Protein AF-A0AAV1YM32-F1 (afdb_monomer)

Nearest PDB structures (foldseek):
  8v9l-assembly1_g  TM=4.410E-01  e=3.990E+00  Mycolicibacterium smegmatis MC2 155
  6v3a-assembly1_g  TM=3.924E-01  e=6.743E+00  Acinetobacter baumannii AB0057
  8hme-assembly1_A  TM=3.604E-01  e=9.360E+00  Tetrahymena thermophila

Radius of gyration: 28.16 Å; Cα contacts (8 Å, |Δi|>4): 35; chains: 1; bounding box: 66×69×56 Å

Foldseek 3Di:
DDPDPPPPVVVVVVLQPDWDWDWDDDPNDIDIDTDGPVVVVVVVVVVVVVVVVVVPDPDDDDPDDPPPVPPDDPDDDPDDPVVVVVVVVVVVVVVVVCVVVVPPDDD

Solvent-accessible surface area (backbone atoms only — not comparable to full-atom values): 7050 Å² total; per-residue (Å²): 143,88,85,81,82,77,60,67,66,57,56,58,54,63,62,61,69,50,65,44,79,46,76,48,80,55,96,95,40,78,47,77,48,73,36,32,64,67,54,52,52,50,53,52,52,53,53,50,50,60,50,52,57,61,72,73,49,91,71,89,72,72,82,79,66,86,74,75,78,78,72,90,66,94,75,81,85,78,87,66,75,67,69,58,60,54,53,50,52,51,50,54,51,54,52,52,48,52,62,51,71,70,39,98,79,76,131

Secondary structure (DSSP, 8-state):
----SSHHHHHHHHHHT-EEEEEEEETTEEEEEEEEHHHHHHHHHHHHHHHHHHHH------------------S------HHHHHHHHHHHHHHHHHHHHTSS---

Structure (mmCIF, N/CA/C/O backbone):
data_AF-A0AAV1YM32-F1
#
_entry.id   AF-A0AAV1YM32-F1
#
loop_
_atom_site.group_PDB
_atom_site.id
_atom_site.type_symbol
_atom_site.label_atom_id
_atom_site.label_alt_id
_atom_site.label_comp_id
_atom_site.label_asym_id
_atom_site.label_entity_id
_atom_site.label_seq_id
_atom_site.pdbx_PDB_ins_code
_atom_site.Cartn_x
_atom_site.Cartn_y
_atom_site.Cartn_z
_atom_site.occupancy
_atom_site.B_iso_or_equiv
_atom_site.auth_seq_id
_atom_site.auth_comp_id
_atom_site.auth_asym_id
_atom_site.auth_atom_id
_atom_site.pdbx_PDB_model_num
ATOM 1 N N . MET A 1 1 ? -24.722 41.883 27.004 1.00 40.84 1 MET A N 1
ATOM 2 C CA . MET A 1 1 ? -23.483 41.843 26.199 1.00 40.84 1 MET A CA 1
ATOM 3 C C . MET A 1 1 ? -22.886 40.460 26.415 1.00 40.84 1 MET A C 1
ATOM 5 O O . MET A 1 1 ? -21.984 40.309 27.221 1.00 40.84 1 MET A O 1
ATOM 9 N N . GLU A 1 2 ? -23.495 39.438 25.812 1.00 47.75 2 GLU A N 1
ATOM 10 C CA . GLU A 1 2 ? -23.217 38.036 26.144 1.00 47.75 2 GLU A CA 1
ATOM 11 C C . GLU A 1 2 ? -23.217 37.208 24.854 1.00 47.75 2 GLU A C 1
ATOM 13 O O . GLU A 1 2 ? -24.183 36.549 24.511 1.00 47.75 2 GLU A O 1
ATOM 18 N N . GLU A 1 3 ? -22.137 37.330 24.086 1.00 50.03 3 GLU A N 1
ATOM 19 C CA . GLU A 1 3 ? -21.897 36.558 22.863 1.00 50.03 3 GLU A CA 1
ATOM 20 C C . GLU A 1 3 ? -20.408 36.194 22.837 1.00 50.03 3 GLU A C 1
ATOM 22 O O . GLU A 1 3 ? -19.574 36.949 22.342 1.00 50.03 3 GLU A O 1
ATOM 27 N N . ALA A 1 4 ? -20.044 35.067 23.457 1.00 53.50 4 ALA A N 1
ATOM 28 C CA . ALA A 1 4 ? -18.680 34.526 23.370 1.00 53.50 4 ALA A CA 1
ATOM 29 C C . ALA A 1 4 ? -18.591 32.986 23.440 1.00 53.50 4 ALA A C 1
ATOM 31 O O . ALA A 1 4 ? -17.500 32.435 23.303 1.00 53.50 4 ALA A O 1
ATOM 32 N N . CYS A 1 5 ? -19.703 32.259 23.625 1.00 50.31 5 CYS A N 1
ATOM 33 C CA . CYS A 1 5 ? -19.663 30.816 23.916 1.00 50.31 5 CYS A CA 1
ATOM 34 C C . CYS A 1 5 ? -19.842 29.889 22.686 1.00 50.31 5 CYS A C 1
ATOM 36 O O . CYS A 1 5 ? -19.652 28.683 22.797 1.00 50.31 5 CYS A O 1
ATOM 38 N N . GLY A 1 6 ? -20.147 30.413 21.490 1.00 51.69 6 GLY A N 1
ATOM 39 C CA . GLY A 1 6 ? -20.430 29.586 20.296 1.00 51.69 6 GLY A CA 1
ATOM 40 C C . GLY A 1 6 ? -19.224 29.181 19.424 1.00 51.69 6 GLY A C 1
ATOM 41 O O . GLY A 1 6 ? -19.367 28.368 18.511 1.00 51.69 6 GLY A O 1
ATOM 42 N N . SER A 1 7 ? -18.033 29.742 19.661 1.00 53.59 7 SER A N 1
ATOM 43 C CA . SER A 1 7 ? -16.891 29.612 18.730 1.00 53.59 7 SER A CA 1
ATOM 44 C C . SER A 1 7 ? -16.053 28.335 18.928 1.00 53.59 7 SER A C 1
ATOM 46 O O . SER A 1 7 ? -15.591 27.732 17.958 1.00 53.59 7 SER A O 1
ATOM 48 N N . LEU A 1 8 ? -15.891 27.864 20.170 1.00 55.50 8 LEU A N 1
ATOM 49 C CA . LEU A 1 8 ? -14.975 26.755 20.487 1.00 55.50 8 LEU A CA 1
ATOM 50 C C . LEU A 1 8 ? -15.474 25.384 19.994 1.00 55.50 8 LEU A C 1
ATOM 52 O O . LEU A 1 8 ? -14.673 24.571 19.537 1.00 55.50 8 LEU A O 1
ATOM 56 N N . GLN A 1 9 ? -16.787 25.136 20.022 1.00 56.25 9 GLN A N 1
ATOM 57 C CA . GLN A 1 9 ? -17.360 23.843 19.617 1.00 56.25 9 GLN A CA 1
ATOM 58 C C . GLN A 1 9 ? -17.231 23.591 18.105 1.00 56.25 9 GLN A C 1
ATOM 60 O O . GLN A 1 9 ? -16.865 22.494 17.686 1.00 56.25 9 GLN A O 1
ATOM 65 N N . ASN A 1 10 ? -17.422 24.625 17.280 1.00 54.44 10 ASN A N 1
ATOM 66 C CA . ASN A 1 10 ? -17.271 24.515 15.826 1.00 54.44 10 ASN A CA 1
ATOM 67 C C . ASN A 1 10 ? -15.812 24.298 15.390 1.00 54.44 10 ASN A C 1
ATOM 69 O O . ASN A 1 10 ? -15.549 23.651 14.375 1.00 54.44 10 ASN A O 1
ATOM 73 N N . GLN A 1 11 ? -14.840 24.821 16.144 1.00 55.22 11 GLN A N 1
ATOM 74 C CA . GLN A 1 11 ? -13.426 24.686 15.794 1.00 55.22 11 GLN A CA 1
ATOM 75 C C . GLN A 1 11 ? -12.903 23.256 16.013 1.00 55.22 11 GLN A C 1
ATOM 77 O O . GLN A 1 11 ? -12.065 22.795 15.239 1.00 55.22 11 GLN A O 1
ATOM 82 N N . GLN A 1 12 ? -13.429 22.537 17.011 1.00 55.81 12 GLN A N 1
ATOM 83 C CA . GLN A 1 12 ? -13.105 21.127 17.259 1.00 55.81 12 GLN A CA 1
ATOM 84 C C . GLN A 1 12 ? -13.710 20.183 16.210 1.00 55.81 12 GLN A C 1
ATOM 86 O O . GLN A 1 12 ? -13.032 19.255 15.773 1.00 55.81 12 GLN A O 1
ATOM 91 N N . GLN A 1 13 ? -14.936 20.446 15.745 1.00 55.09 13 GLN A N 1
ATOM 92 C CA . GLN A 1 13 ? -15.565 19.662 14.672 1.00 55.09 13 GLN A CA 1
ATOM 93 C C . GLN A 1 13 ? -14.829 19.809 13.334 1.00 55.09 13 GLN A C 1
ATOM 95 O O . GLN A 1 13 ? -14.524 18.808 12.687 1.00 55.09 13 GLN A O 1
ATOM 100 N N . ARG A 1 14 ? -14.416 21.029 12.958 1.00 57.44 14 ARG A N 1
ATOM 101 C CA . ARG A 1 14 ? -13.675 21.249 11.700 1.00 57.44 14 ARG A CA 1
ATOM 102 C C . ARG A 1 14 ? -12.295 20.586 11.647 1.00 57.44 14 ARG A C 1
ATOM 104 O O . ARG A 1 14 ? -11.773 20.388 10.550 1.00 57.44 14 ARG A O 1
ATOM 111 N N . GLN A 1 15 ? -11.687 20.283 12.796 1.00 57.22 15 GLN A N 1
ATOM 112 C CA . GLN A 1 15 ? -10.428 19.529 12.856 1.00 57.22 15 GLN A CA 1
ATOM 113 C C . GLN A 1 15 ? -10.647 18.025 12.631 1.00 57.22 15 GLN A C 1
ATOM 115 O O . GLN A 1 15 ? -9.766 17.362 12.094 1.00 57.22 15 GLN A O 1
ATOM 120 N N . GLN A 1 16 ? -11.817 17.485 12.991 1.00 57.22 16 GLN A N 1
ATOM 121 C CA . GLN A 1 16 ? -12.123 16.055 12.850 1.00 57.22 16 GLN A CA 1
ATOM 122 C C . GLN A 1 16 ? -12.462 15.639 11.410 1.00 57.22 16 GLN A C 1
ATOM 124 O O . GLN A 1 16 ? -12.225 14.490 11.042 1.00 57.22 16 GLN A O 1
ATOM 129 N N . GLU A 1 17 ? -12.963 16.564 10.592 1.00 62.66 17 GLU A N 1
ATOM 130 C CA . GLU A 1 17 ? -13.372 16.319 9.197 1.00 62.66 17 GLU A CA 1
ATOM 131 C C . GLU A 1 17 ? -12.242 16.526 8.173 1.00 62.66 17 GLU A C 1
ATOM 133 O O . GLU A 1 17 ? -12.463 16.425 6.968 1.00 62.66 17 GLU A O 1
ATOM 138 N N . GLN A 1 18 ? -11.013 16.816 8.616 1.00 73.06 18 GLN A N 1
ATOM 139 C CA . GLN A 1 18 ? -9.871 16.893 7.703 1.00 73.06 18 GLN A CA 1
ATOM 140 C C . GLN A 1 18 ? -9.461 15.475 7.288 1.00 73.06 18 GLN A C 1
ATOM 142 O O . GLN A 1 18 ? -8.770 14.756 8.017 1.00 73.06 18 GLN A O 1
ATOM 147 N N . HIS A 1 19 ? -9.919 15.068 6.108 1.00 81.69 19 HIS A N 1
ATOM 148 C CA . HIS A 1 19 ? -9.477 13.843 5.460 1.00 81.69 19 HIS A CA 1
ATOM 149 C C . HIS A 1 19 ? -8.119 14.090 4.795 1.00 81.69 19 HIS A C 1
ATOM 151 O O . HIS A 1 19 ? -7.977 14.994 3.975 1.00 81.69 19 HIS A O 1
ATOM 157 N N . ASN A 1 20 ? -7.122 13.285 5.157 1.00 85.56 20 ASN A N 1
ATOM 158 C CA . ASN A 1 20 ? -5.795 13.303 4.553 1.00 85.56 20 ASN A CA 1
ATOM 159 C C . ASN A 1 20 ? -5.576 12.011 3.766 1.00 85.56 20 ASN A C 1
ATOM 161 O O . ASN A 1 20 ? -5.972 10.929 4.205 1.00 85.56 20 ASN A O 1
ATOM 165 N N . THR A 1 21 ? -4.893 12.109 2.631 1.00 94.50 21 THR A N 1
ATOM 166 C CA . THR A 1 21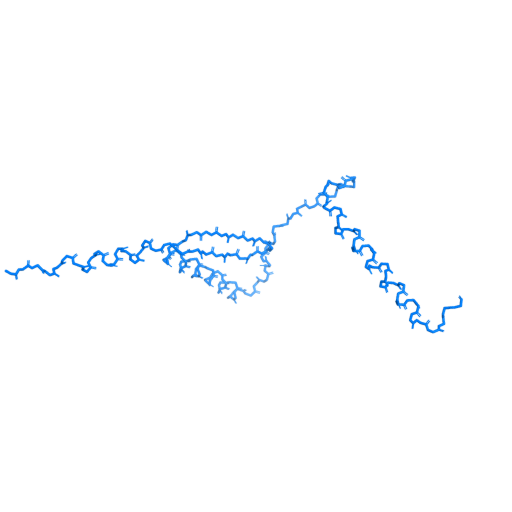 ? -4.566 10.942 1.815 1.00 94.50 21 THR A CA 1
ATOM 167 C C . THR A 1 21 ? -3.476 10.104 2.486 1.00 94.50 21 THR A C 1
ATOM 169 O O . THR A 1 21 ? -2.356 10.564 2.708 1.00 94.50 21 THR A O 1
ATOM 172 N N . LEU A 1 22 ? -3.786 8.843 2.774 1.00 94.94 22 LEU A N 1
ATOM 173 C CA . LEU A 1 22 ? -2.850 7.833 3.254 1.00 94.94 22 LEU A CA 1
ATOM 174 C C . LEU A 1 22 ? -2.481 6.892 2.104 1.00 94.94 22 LEU A C 1
ATOM 176 O O . LEU A 1 22 ? -3.352 6.329 1.444 1.00 94.94 22 LEU A O 1
ATOM 180 N N . THR A 1 23 ? -1.179 6.691 1.888 1.00 97.25 23 THR A N 1
ATOM 181 C CA . THR A 1 23 ? -0.658 5.723 0.912 1.00 97.25 23 THR A CA 1
ATOM 182 C C . THR A 1 23 ? 0.062 4.587 1.630 1.00 97.25 23 THR A C 1
ATOM 184 O O . THR A 1 23 ? 0.984 4.825 2.408 1.00 97.25 23 THR A O 1
ATOM 187 N N . ILE A 1 24 ? -0.338 3.349 1.351 1.00 95.31 24 ILE A N 1
ATOM 188 C CA . ILE A 1 24 ? 0.225 2.129 1.932 1.00 95.31 24 ILE A CA 1
ATOM 189 C C . ILE A 1 24 ? 0.889 1.319 0.820 1.00 95.31 24 ILE A C 1
ATOM 191 O O . ILE A 1 24 ? 0.236 0.925 -0.146 1.00 95.31 24 ILE A O 1
ATOM 195 N N . PHE A 1 25 ? 2.179 1.034 0.993 1.00 96.00 25 PHE A N 1
ATOM 196 C CA . PHE A 1 25 ? 2.949 0.139 0.134 1.00 96.00 25 PHE A CA 1
ATOM 197 C C . PHE A 1 25 ? 3.168 -1.183 0.862 1.00 96.00 25 PHE A C 1
ATOM 199 O O . PHE A 1 25 ? 3.778 -1.210 1.931 1.00 96.00 25 PHE A O 1
ATOM 206 N N . TYR A 1 26 ? 2.682 -2.281 0.293 1.00 91.25 26 TYR A N 1
ATOM 207 C CA . TYR A 1 26 ? 2.839 -3.602 0.890 1.00 91.25 26 TYR A CA 1
ATOM 208 C C . TYR A 1 26 ? 2.829 -4.686 -0.186 1.00 91.25 26 TYR A C 1
ATOM 210 O O . TYR A 1 26 ? 1.922 -4.718 -1.010 1.00 91.25 26 TYR A O 1
ATOM 218 N N . ASP A 1 27 ? 3.828 -5.575 -0.173 1.00 92.12 27 ASP A N 1
ATOM 219 C CA . ASP A 1 27 ? 3.904 -6.736 -1.081 1.00 92.12 27 ASP A CA 1
ATOM 220 C C . ASP A 1 27 ? 3.800 -6.360 -2.577 1.00 92.12 27 ASP A C 1
ATOM 222 O O . ASP A 1 27 ? 3.041 -6.935 -3.353 1.00 92.12 27 ASP A O 1
ATOM 226 N N . GLY A 1 28 ? 4.493 -5.286 -2.975 1.00 93.94 28 GLY A N 1
ATOM 227 C CA . GLY A 1 28 ? 4.432 -4.749 -4.342 1.00 93.94 28 GLY A CA 1
ATOM 228 C C . GLY A 1 28 ? 3.087 -4.116 -4.729 1.00 93.94 28 GLY A C 1
ATOM 229 O O . GLY A 1 28 ? 2.936 -3.658 -5.860 1.00 93.94 28 GLY A O 1
ATOM 230 N N . LYS A 1 29 ? 2.119 -4.056 -3.806 1.00 93.75 29 LYS A N 1
ATOM 231 C CA . LYS A 1 29 ? 0.813 -3.416 -3.987 1.00 93.75 29 LYS A CA 1
ATOM 232 C C . LYS A 1 29 ? 0.814 -2.029 -3.356 1.00 93.75 29 LYS A C 1
ATOM 234 O O . LYS A 1 29 ? 1.478 -1.785 -2.347 1.00 93.75 29 LYS A O 1
ATOM 239 N N . ILE A 1 30 ? 0.041 -1.133 -3.961 1.00 96.56 30 ILE A N 1
ATOM 240 C CA . ILE A 1 30 ? -0.142 0.246 -3.511 1.00 96.56 30 ILE A CA 1
ATOM 241 C C . ILE A 1 30 ? -1.631 0.443 -3.235 1.00 96.56 30 ILE A C 1
ATOM 243 O O . ILE A 1 30 ? -2.456 0.188 -4.109 1.00 96.56 30 ILE A O 1
ATOM 247 N N . CYS A 1 31 ? -1.966 0.891 -2.028 1.00 95.12 31 CYS A N 1
ATOM 248 C CA . CYS A 1 31 ? -3.312 1.314 -1.653 1.00 95.12 31 CYS A CA 1
ATOM 249 C C . CYS A 1 31 ? -3.279 2.800 -1.287 1.00 95.12 31 CYS A C 1
AT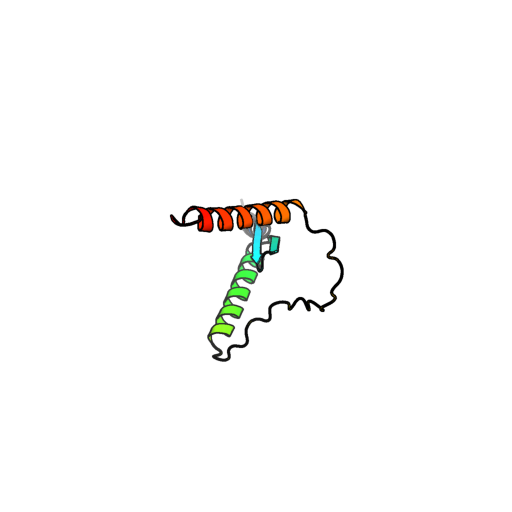OM 251 O O . CYS A 1 31 ? -2.427 3.212 -0.502 1.00 95.12 31 CYS A O 1
ATOM 253 N N . VAL A 1 32 ? -4.185 3.595 -1.855 1.00 96.50 32 VAL A N 1
ATOM 254 C CA . VAL A 1 32 ? -4.326 5.032 -1.581 1.00 96.50 32 VAL A CA 1
ATOM 255 C C . VAL A 1 32 ? -5.748 5.264 -1.087 1.00 96.50 32 VAL A C 1
ATOM 257 O O . VAL A 1 32 ? -6.698 4.795 -1.713 1.00 96.50 32 VAL A O 1
ATOM 260 N N . SER A 1 33 ? 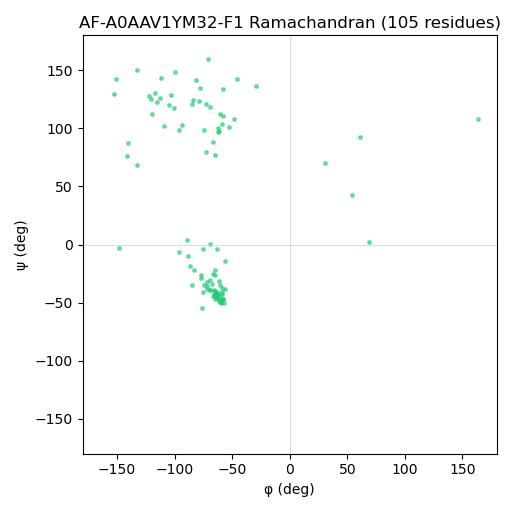-5.917 5.920 0.057 1.00 94.44 33 SER A N 1
ATOM 261 C CA . SER A 1 33 ? -7.240 6.189 0.633 1.00 94.44 33 SER A CA 1
ATOM 262 C C . SER A 1 33 ? -7.232 7.467 1.455 1.00 94.44 33 SER A C 1
ATOM 264 O O . SER A 1 33 ? -6.270 7.728 2.173 1.00 94.44 33 SER A O 1
ATOM 266 N N . ASP A 1 34 ? -8.317 8.233 1.396 1.00 95.88 34 ASP A N 1
ATOM 267 C CA . ASP A 1 34 ? -8.502 9.403 2.250 1.00 95.88 34 ASP A CA 1
ATOM 268 C C . ASP A 1 34 ? -9.065 8.973 3.603 1.00 95.88 34 ASP A C 1
ATOM 270 O O . ASP A 1 34 ? -10.095 8.302 3.690 1.00 95.88 34 ASP A O 1
ATOM 274 N N . VAL A 1 35 ? -8.364 9.333 4.672 1.00 92.94 35 VAL A N 1
ATOM 275 C CA . VAL A 1 35 ? -8.687 8.916 6.037 1.00 92.94 35 VAL A CA 1
ATOM 276 C C . VAL A 1 35 ? -8.645 10.109 6.977 1.00 92.94 35 VAL A C 1
ATOM 278 O O . VAL A 1 35 ? -7.885 11.057 6.777 1.00 92.94 35 VAL A O 1
ATOM 281 N N . THR A 1 36 ? -9.447 10.068 8.035 1.00 94.12 36 THR A N 1
ATOM 282 C CA . THR A 1 36 ? -9.316 11.047 9.119 1.00 94.12 36 THR A CA 1
ATOM 283 C C . THR A 1 36 ? -8.042 10.780 9.921 1.00 94.12 36 THR A C 1
ATOM 285 O O . THR A 1 36 ? -7.508 9.666 9.939 1.00 94.12 36 THR A O 1
ATOM 288 N N . GLU A 1 37 ? -7.561 11.783 10.654 1.00 90.31 37 GLU A N 1
ATOM 289 C CA . GLU A 1 37 ? -6.395 11.620 11.532 1.00 90.31 37 GLU A CA 1
ATOM 290 C C . GLU A 1 37 ? -6.595 10.481 12.552 1.00 90.31 37 GLU A C 1
ATOM 292 O O . GLU A 1 37 ? -5.682 9.698 12.826 1.00 90.31 37 GLU A O 1
ATOM 297 N N . PHE A 1 38 ? -7.814 10.339 13.080 1.00 92.12 38 PHE A N 1
ATOM 298 C CA . PHE A 1 38 ? -8.154 9.277 14.025 1.00 92.12 38 PHE A CA 1
ATOM 299 C C . PHE A 1 38 ? -8.070 7.881 13.389 1.00 92.12 38 PHE A C 1
ATOM 301 O O . PHE A 1 38 ? -7.554 6.942 14.004 1.00 92.12 38 PHE A O 1
ATOM 308 N N . GLN A 1 39 ? -8.525 7.743 12.141 1.00 93.88 39 GLN A N 1
ATOM 309 C CA . GLN A 1 39 ? -8.398 6.498 11.386 1.00 93.88 39 GLN A CA 1
ATOM 310 C C . GLN A 1 39 ? -6.926 6.169 11.111 1.00 93.88 39 GLN A C 1
ATOM 312 O O . GLN A 1 39 ? -6.506 5.038 11.355 1.00 93.88 39 GLN A O 1
ATOM 317 N N . ALA A 1 40 ? -6.116 7.152 10.702 1.00 93.94 40 ALA A N 1
ATOM 318 C CA . ALA A 1 40 ? -4.681 6.964 10.481 1.00 93.94 40 ALA A CA 1
ATOM 319 C C . ALA A 1 40 ? -3.956 6.486 11.752 1.00 93.94 40 ALA A C 1
ATOM 321 O O . ALA A 1 40 ? -3.220 5.496 11.716 1.00 93.94 40 ALA A O 1
ATOM 322 N N . LYS A 1 41 ? -4.221 7.124 12.902 1.00 94.44 41 LYS A N 1
ATOM 323 C CA . LYS A 1 41 ? -3.672 6.708 14.206 1.00 94.44 41 LYS A CA 1
ATOM 324 C C . LYS A 1 41 ? -4.074 5.280 14.566 1.00 94.44 41 LYS A C 1
ATOM 326 O O . LYS A 1 41 ? -3.237 4.505 15.023 1.00 94.44 41 LYS A O 1
ATOM 331 N N . SER A 1 42 ? -5.334 4.924 14.322 1.00 96.12 42 SER A N 1
ATOM 332 C CA . SER A 1 42 ? -5.862 3.584 14.597 1.00 96.12 42 SER A CA 1
ATOM 333 C C . SER A 1 42 ? -5.177 2.508 13.745 1.00 96.12 42 SER A C 1
ATOM 335 O O . SER A 1 42 ? -4.805 1.460 14.271 1.00 96.12 42 SER A O 1
ATOM 337 N N . ILE A 1 43 ? -4.947 2.779 12.453 1.00 95.06 43 ILE A N 1
ATOM 338 C CA . ILE A 1 43 ? -4.222 1.880 11.535 1.00 95.06 43 ILE A CA 1
ATOM 339 C C . ILE A 1 43 ? -2.791 1.646 12.029 1.00 95.06 43 ILE A C 1
ATOM 341 O O . ILE A 1 43 ? -2.350 0.501 12.145 1.00 95.06 43 ILE A O 1
ATOM 345 N N . ILE A 1 44 ? -2.079 2.728 12.355 1.00 94.38 44 ILE A N 1
ATOM 346 C CA . ILE A 1 44 ? -0.695 2.679 12.834 1.00 94.38 44 ILE A CA 1
ATOM 347 C C . ILE A 1 44 ? -0.603 1.883 14.145 1.00 94.38 44 ILE A C 1
ATOM 349 O O . ILE A 1 44 ? 0.215 0.970 14.258 1.00 94.38 44 ILE A O 1
ATOM 353 N N . LEU A 1 45 ? -1.474 2.172 15.116 1.00 96.44 45 LEU A N 1
ATOM 354 C CA . LEU A 1 45 ? -1.503 1.479 16.406 1.00 96.44 45 LEU A CA 1
ATOM 355 C C . LEU A 1 45 ? -1.762 -0.025 16.248 1.00 96.44 45 LEU A C 1
ATOM 357 O O . LEU A 1 45 ? -1.083 -0.843 16.872 1.00 96.44 45 LEU A O 1
ATOM 361 N N . LEU A 1 46 ? -2.720 -0.399 15.396 1.00 95.56 46 LEU A N 1
ATOM 362 C CA . LEU A 1 46 ? -3.050 -1.800 15.147 1.00 95.56 46 LEU A CA 1
ATOM 363 C C . LEU A 1 46 ? -1.875 -2.549 14.502 1.00 95.56 46 LEU A C 1
ATOM 365 O O . LEU A 1 46 ? -1.571 -3.680 14.890 1.00 95.56 46 LEU A O 1
ATOM 369 N N . ALA A 1 47 ? -1.183 -1.907 13.557 1.00 92.81 47 ALA A N 1
ATOM 370 C CA . ALA A 1 47 ? 0.013 -2.459 12.932 1.00 92.81 47 ALA A CA 1
ATOM 371 C C . ALA A 1 47 ? 1.151 -2.665 13.948 1.00 92.81 47 ALA A C 1
ATOM 373 O O . ALA A 1 47 ? 1.753 -3.743 13.970 1.00 92.81 47 ALA A O 1
ATOM 374 N N . TYR A 1 48 ? 1.403 -1.680 14.822 1.00 92.62 48 TYR A N 1
ATOM 375 C CA . TYR A 1 48 ? 2.397 -1.793 15.896 1.00 92.62 48 TYR A CA 1
ATOM 376 C C . TYR A 1 48 ? 2.084 -2.950 16.841 1.00 92.62 48 TYR A C 1
ATOM 378 O O . TYR A 1 48 ? 2.946 -3.800 17.061 1.00 92.62 48 TYR A O 1
ATOM 386 N N . LYS A 1 49 ? 0.844 -3.043 17.332 1.00 93.69 49 LYS A N 1
ATOM 387 C CA . LYS A 1 49 ? 0.422 -4.120 18.235 1.00 93.69 49 LYS A CA 1
ATOM 388 C C . LYS A 1 49 ? 0.615 -5.506 17.607 1.00 93.69 49 LYS A C 1
ATOM 390 O O . LYS A 1 49 ? 1.210 -6.385 18.224 1.00 93.69 49 LYS A O 1
ATOM 395 N N . LYS A 1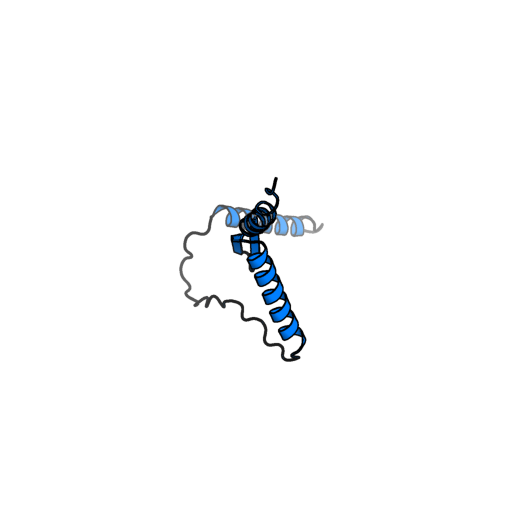 50 ? 0.196 -5.690 16.348 1.00 87.44 50 LYS A N 1
ATOM 396 C CA . LYS A 1 50 ? 0.395 -6.952 15.606 1.00 87.44 50 LYS A CA 1
ATOM 397 C C . LYS A 1 50 ? 1.878 -7.295 15.420 1.00 87.44 50 LYS A C 1
ATOM 399 O O . LYS A 1 50 ? 2.242 -8.463 15.286 1.00 87.44 50 LYS A O 1
ATOM 404 N N . MET A 1 51 ? 2.751 -6.295 15.319 1.00 85.25 51 MET A N 1
ATOM 405 C CA . MET A 1 51 ? 4.194 -6.517 15.229 1.00 85.25 51 MET A CA 1
ATOM 406 C C . MET A 1 51 ? 4.788 -6.901 16.585 1.00 85.25 51 MET A C 1
ATOM 408 O O . MET A 1 51 ? 5.582 -7.830 16.645 1.00 85.25 51 MET A O 1
ATOM 412 N N . GLU A 1 52 ? 4.356 -6.254 17.665 1.00 84.56 52 GLU A N 1
ATOM 413 C CA . GLU A 1 52 ? 4.791 -6.563 19.027 1.00 84.56 52 GLU A CA 1
ATOM 414 C C . GLU A 1 52 ? 4.409 -7.992 19.450 1.00 84.56 52 GLU A C 1
ATOM 416 O O . GLU A 1 52 ? 5.230 -8.708 20.020 1.00 84.56 52 GLU A O 1
ATOM 421 N N . GLU A 1 53 ? 3.199 -8.447 19.113 1.00 77.62 53 GLU A N 1
ATOM 422 C CA . GLU A 1 53 ? 2.749 -9.824 19.367 1.00 77.62 53 GLU A CA 1
ATOM 423 C C . GLU A 1 53 ? 3.655 -10.864 18.686 1.00 77.62 53 GLU A C 1
ATOM 425 O O . GLU A 1 53 ? 4.035 -11.852 19.311 1.00 77.62 53 GLU A O 1
ATOM 430 N N . ARG A 1 54 ? 4.084 -10.604 17.442 1.00 71.69 54 ARG A N 1
ATOM 431 C CA . ARG A 1 54 ? 5.003 -11.485 16.696 1.00 71.69 54 ARG A CA 1
ATOM 432 C C . ARG A 1 54 ? 6.404 -11.561 17.304 1.00 71.69 54 ARG A C 1
ATOM 434 O O . ARG A 1 54 ? 7.088 -12.554 17.096 1.00 71.69 54 ARG A O 1
ATOM 441 N N . LEU A 1 55 ? 6.832 -10.537 18.042 1.00 67.06 55 LEU A N 1
ATOM 442 C CA . LEU A 1 55 ? 8.142 -10.510 18.703 1.00 67.06 55 LEU A CA 1
ATOM 443 C C . LEU A 1 55 ? 8.137 -11.233 20.059 1.00 67.06 55 LEU A C 1
ATOM 445 O O . LEU A 1 55 ? 9.192 -11.646 20.532 1.00 67.06 55 LEU A O 1
ATOM 449 N N . LYS A 1 56 ? 6.966 -11.386 20.693 1.00 67.31 56 LYS A N 1
ATOM 450 C CA . LYS A 1 56 ? 6.827 -11.998 22.027 1.00 67.31 56 LYS A CA 1
ATOM 451 C C . LYS A 1 56 ? 6.684 -13.521 22.000 1.00 67.31 56 LYS A C 1
ATOM 453 O O . LYS A 1 56 ? 6.916 -14.163 23.020 1.00 67.31 56 LYS A O 1
ATOM 458 N N . THR A 1 57 ? 6.319 -14.112 20.865 1.00 58.22 57 THR A N 1
ATOM 459 C CA . THR A 1 57 ? 6.231 -15.571 20.704 1.00 58.22 57 THR A CA 1
ATOM 460 C C . THR A 1 57 ? 7.468 -16.109 19.973 1.00 58.22 57 THR A C 1
ATOM 462 O O . THR A 1 57 ? 7.642 -15.778 18.803 1.00 58.22 57 THR A O 1
ATOM 465 N N . PRO A 1 58 ? 8.298 -16.982 20.583 1.00 57.66 58 PRO A N 1
ATOM 466 C CA . PRO A 1 58 ? 9.494 -17.546 19.938 1.00 57.66 58 PRO A CA 1
ATOM 467 C C . PRO A 1 58 ? 9.219 -18.525 18.784 1.00 57.66 58 PRO A C 1
ATOM 469 O O . PRO A 1 58 ? 10.159 -19.085 18.226 1.00 57.66 58 PRO A O 1
ATOM 472 N N . ASN A 1 59 ? 7.958 -18.790 18.435 1.00 51.47 59 ASN A N 1
ATOM 473 C CA . ASN A 1 59 ? 7.624 -19.826 17.465 1.00 51.47 59 ASN A CA 1
ATOM 474 C C . ASN A 1 59 ? 7.497 -19.226 16.061 1.00 51.47 59 ASN A C 1
ATOM 476 O O . ASN A 1 59 ? 6.501 -18.587 15.726 1.00 51.47 59 ASN A O 1
ATOM 480 N N . GLY A 1 60 ? 8.541 -19.433 15.257 1.00 53.78 60 GLY A N 1
ATOM 481 C CA . GLY A 1 60 ? 8.644 -19.021 13.862 1.00 53.78 60 GLY A CA 1
ATOM 482 C C . GLY A 1 60 ? 7.645 -19.725 12.946 1.00 53.78 60 GLY A C 1
ATOM 483 O O . GLY A 1 60 ? 8.011 -20.612 12.182 1.00 53.78 60 GLY A O 1
ATOM 484 N N . SER A 1 61 ? 6.388 -19.300 12.978 1.00 55.38 61 SER A N 1
ATOM 485 C CA . SER A 1 61 ? 5.494 -19.439 11.833 1.00 55.38 61 SER A CA 1
ATOM 486 C C . SER A 1 61 ? 5.511 -18.119 11.069 1.00 55.38 61 SER A C 1
ATOM 488 O O . SER A 1 61 ? 4.868 -17.145 11.468 1.00 55.38 61 SER A O 1
ATOM 490 N N . GLU A 1 62 ? 6.320 -18.111 10.010 1.00 54.97 62 GLU A N 1
ATOM 491 C CA . GLU A 1 62 ? 6.298 -17.169 8.889 1.00 54.97 62 GLU A CA 1
ATOM 492 C C . GLU A 1 62 ? 4.884 -16.619 8.631 1.00 54.97 62 GLU A C 1
ATOM 494 O O . GLU A 1 62 ? 3.921 -17.396 8.617 1.00 54.97 62 GLU A O 1
ATOM 499 N N . PRO A 1 63 ? 4.712 -15.306 8.390 1.00 56.84 63 PRO A N 1
ATOM 500 C CA . PRO A 1 63 ? 3.461 -14.828 7.832 1.00 56.84 63 PRO A CA 1
ATOM 501 C C . PRO A 1 63 ? 3.289 -15.508 6.475 1.00 56.84 63 PRO A C 1
ATOM 503 O O . PRO A 1 63 ? 4.062 -15.244 5.559 1.00 56.84 63 PRO A O 1
ATOM 506 N N . SER A 1 64 ? 2.296 -16.395 6.359 1.00 49.59 64 SER A N 1
ATOM 507 C CA . SER A 1 64 ? 1.909 -16.989 5.087 1.00 49.59 64 SER A CA 1
ATOM 508 C C . SER A 1 64 ? 1.760 -15.872 4.062 1.00 49.59 64 SER A C 1
ATOM 510 O O . SER A 1 64 ? 0.827 -15.067 4.109 1.00 49.59 64 SER A O 1
ATOM 512 N N . THR A 1 65 ? 2.715 -15.827 3.143 1.00 49.62 65 THR A N 1
ATOM 513 C CA . THR A 1 65 ? 2.531 -15.243 1.826 1.00 49.62 65 THR A CA 1
ATOM 514 C C . THR A 1 65 ? 1.200 -15.766 1.280 1.00 49.62 65 THR A C 1
ATOM 516 O O . THR A 1 65 ? 0.857 -16.931 1.530 1.00 49.62 65 THR A O 1
ATOM 519 N N . PRO A 1 66 ? 0.401 -14.965 0.552 1.00 47.25 66 PRO A N 1
ATOM 520 C CA . PRO A 1 66 ? -0.639 -15.555 -0.268 1.00 47.25 66 PRO A CA 1
ATOM 521 C C . PRO A 1 66 ? 0.090 -16.443 -1.275 1.00 47.25 66 PRO A C 1
ATOM 523 O O . PRO A 1 66 ? 0.660 -15.967 -2.254 1.00 47.25 66 PRO A O 1
ATOM 526 N N . THR A 1 67 ? 0.146 -17.735 -0.966 1.00 39.59 67 THR A N 1
ATOM 527 C CA . THR A 1 67 ? 0.643 -18.764 -1.861 1.00 39.59 67 THR A CA 1
ATOM 528 C C . THR A 1 67 ? -0.293 -18.725 -3.055 1.00 39.59 67 THR A C 1
ATOM 530 O O . THR A 1 67 ? -1.404 -19.251 -3.013 1.00 39.59 67 THR A O 1
ATOM 533 N N . VAL A 1 68 ? 0.128 -18.021 -4.104 1.00 45.25 68 VAL A N 1
ATOM 534 C CA . VAL A 1 68 ? -0.372 -18.261 -5.448 1.00 45.25 68 VAL A CA 1
ATOM 535 C C . VAL A 1 68 ? -0.030 -19.717 -5.698 1.00 45.25 68 VAL A C 1
ATOM 537 O O . VAL A 1 68 ? 1.136 -20.075 -5.849 1.00 45.25 68 VAL A O 1
ATOM 540 N N . VAL A 1 69 ? -1.044 -20.570 -5.610 1.00 42.88 69 VAL A N 1
ATOM 541 C CA . VAL A 1 69 ? -0.943 -21.977 -5.964 1.00 42.88 69 VAL A CA 1
ATOM 542 C C . VAL A 1 69 ? -0.711 -21.983 -7.471 1.00 42.88 69 VAL A C 1
ATOM 544 O O . VAL A 1 69 ? -1.649 -21.938 -8.260 1.00 42.88 69 VAL A O 1
ATOM 547 N N . GLU A 1 70 ? 0.554 -21.906 -7.875 1.00 43.56 70 GLU A N 1
ATOM 548 C CA . GLU A 1 70 ? 0.981 -22.045 -9.260 1.00 43.56 70 GLU A CA 1
ATOM 549 C C . GLU A 1 70 ? 0.829 -23.528 -9.604 1.00 43.56 70 GLU A C 1
ATOM 551 O O . GLU A 1 70 ? 1.748 -24.338 -9.509 1.00 43.56 70 GLU A O 1
ATOM 556 N N . SER A 1 71 ? -0.411 -23.913 -9.901 1.00 42.56 71 SER A N 1
ATOM 557 C CA . SER A 1 71 ? -0.738 -25.211 -10.461 1.00 42.56 71 SER A CA 1
ATOM 558 C C . SER A 1 71 ? 0.037 -25.363 -11.762 1.00 42.56 71 SER A C 1
ATOM 560 O O . SER A 1 71 ? -0.225 -24.671 -12.746 1.00 42.56 71 SER A O 1
ATOM 562 N N . HIS A 1 72 ? 1.014 -26.264 -11.739 1.00 53.81 72 HIS A N 1
ATOM 563 C CA . HIS A 1 72 ? 1.759 -26.712 -12.898 1.00 53.81 72 HIS A CA 1
ATOM 564 C C . HIS A 1 72 ? 0.801 -27.186 -13.998 1.00 53.81 72 HIS A C 1
ATOM 566 O O . HIS A 1 72 ? 0.314 -28.313 -13.978 1.00 53.81 72 HIS A O 1
ATOM 572 N N . SER A 1 73 ? 0.579 -26.338 -14.996 1.00 40.75 73 SER A N 1
ATOM 573 C CA . SER A 1 73 ? 0.186 -26.761 -16.334 1.00 40.75 73 SER A CA 1
ATOM 574 C C . SER A 1 73 ? 1.266 -26.277 -17.302 1.00 40.75 73 SER A C 1
ATOM 576 O O . SER A 1 73 ? 1.417 -25.063 -17.483 1.00 40.75 73 SER A O 1
ATOM 578 N N . PRO A 1 74 ? 2.047 -27.174 -17.932 1.00 50.19 74 PRO A N 1
ATOM 579 C CA . PRO A 1 74 ? 2.816 -26.776 -19.091 1.00 50.19 74 PRO A CA 1
ATOM 580 C C . PRO A 1 74 ? 1.774 -26.536 -20.176 1.00 50.19 74 PRO A C 1
ATOM 582 O O . PRO A 1 74 ? 1.010 -27.446 -20.461 1.00 50.19 74 PRO A O 1
ATOM 585 N N . LEU A 1 75 ? 1.672 -25.313 -20.688 1.00 43.25 75 LEU A N 1
ATOM 586 C CA . LEU A 1 75 ? 1.252 -24.962 -22.049 1.00 43.25 75 LEU A CA 1
ATOM 587 C C . LEU A 1 75 ? 0.883 -23.470 -22.066 1.00 43.25 75 LEU A C 1
ATOM 589 O O . LEU A 1 75 ? -0.143 -23.049 -21.554 1.00 43.25 75 LEU A O 1
ATOM 593 N N . TYR A 1 76 ? 1.763 -22.696 -22.703 1.00 44.88 76 TYR A N 1
ATOM 594 C CA . TYR A 1 76 ? 1.475 -21.412 -23.343 1.00 44.88 76 TYR A CA 1
ATOM 595 C C . TYR A 1 76 ? 0.951 -20.271 -22.442 1.00 44.88 76 TYR A C 1
ATOM 597 O O . TYR A 1 7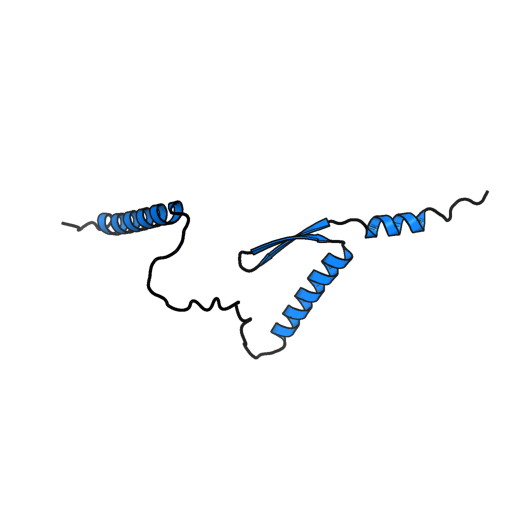6 ? -0.240 -20.063 -22.242 1.00 44.88 76 TYR A O 1
ATOM 605 N N 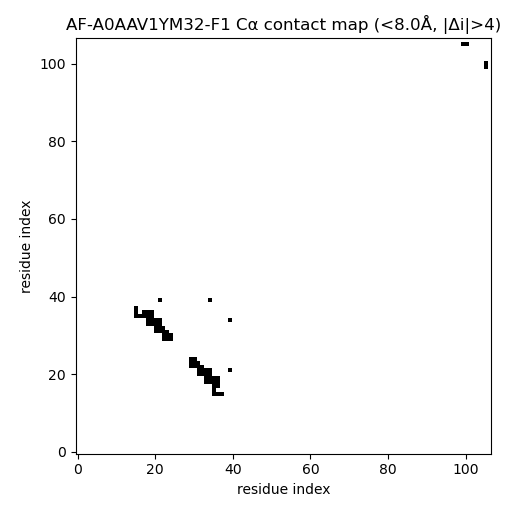. THR A 1 77 ? 1.891 -19.465 -21.944 1.00 48.38 77 THR A N 1
ATOM 606 C CA . THR A 1 77 ? 1.648 -18.268 -21.123 1.00 48.38 77 THR A CA 1
ATOM 607 C C . THR A 1 77 ? 0.765 -17.218 -21.822 1.00 48.38 77 THR A C 1
ATOM 609 O O . THR A 1 77 ? 1.094 -16.834 -22.951 1.00 48.38 77 THR A O 1
ATOM 612 N N . PRO A 1 78 ? -0.254 -16.655 -21.143 1.00 51.91 78 PRO A N 1
ATOM 613 C CA . PRO A 1 78 ? -1.015 -15.513 -21.631 1.00 51.91 78 PRO A CA 1
ATOM 614 C C . PRO A 1 78 ? -0.235 -14.203 -21.421 1.00 51.91 78 PRO A C 1
ATOM 616 O O . PRO A 1 78 ? 0.368 -13.975 -20.375 1.00 51.91 78 PRO A O 1
ATOM 619 N N . ALA A 1 79 ? -0.229 -13.367 -22.463 1.00 54.72 79 ALA A N 1
ATOM 620 C CA . ALA A 1 79 ? -0.000 -11.918 -22.459 1.00 54.72 79 ALA A CA 1
ATOM 621 C C . ALA A 1 79 ? 0.937 -11.347 -21.367 1.00 54.72 79 ALA A C 1
ATOM 623 O O . ALA A 1 79 ? 0.524 -10.594 -20.490 1.00 54.72 79 ALA A O 1
ATOM 624 N N . THR A 1 80 ? 2.237 -11.631 -21.469 1.00 55.75 80 THR A N 1
ATOM 625 C CA . THR A 1 80 ? 3.266 -10.802 -20.818 1.00 55.75 80 THR A CA 1
ATOM 626 C C . THR A 1 80 ? 3.538 -9.572 -21.691 1.00 55.75 80 THR A C 1
ATOM 628 O O . THR A 1 80 ? 3.566 -9.715 -22.916 1.00 55.75 80 THR A O 1
ATOM 631 N N . PRO A 1 81 ? 3.770 -8.364 -21.136 1.00 58.41 81 PRO A N 1
ATOM 632 C CA . PRO A 1 81 ? 4.194 -7.220 -21.936 1.00 58.41 81 PRO A CA 1
ATOM 633 C C . PRO A 1 81 ? 5.552 -7.554 -22.570 1.00 58.41 81 PRO A C 1
ATOM 635 O O . PRO A 1 81 ? 6.605 -7.498 -21.932 1.00 58.41 81 PRO A O 1
ATOM 638 N N . LEU A 1 82 ? 5.517 -7.946 -23.847 1.00 57.38 82 LEU A N 1
ATOM 639 C CA . LEU A 1 82 ? 6.626 -8.527 -24.617 1.00 57.38 82 LEU A CA 1
ATOM 640 C C . LEU A 1 82 ? 7.894 -7.647 -24.653 1.00 57.38 82 LEU A C 1
ATOM 642 O O . LEU A 1 82 ? 8.978 -8.126 -24.995 1.00 57.38 82 LEU A O 1
ATOM 646 N N . SER A 1 83 ? 7.775 -6.375 -24.264 1.00 62.09 83 SER A N 1
ATOM 647 C CA . SER A 1 83 ? 8.862 -5.396 -24.209 1.00 62.09 83 SER A CA 1
ATOM 648 C C . SER A 1 83 ? 9.970 -5.771 -23.211 1.00 62.09 83 SER A C 1
ATOM 650 O O . SER A 1 83 ? 11.155 -5.735 -23.555 1.00 62.09 83 SER A O 1
ATOM 652 N N . MET A 1 84 ? 9.628 -6.223 -21.996 1.00 73.38 84 MET A N 1
ATOM 653 C CA . MET A 1 84 ? 10.643 -6.499 -20.963 1.00 73.38 84 MET A CA 1
ATOM 654 C C . MET A 1 84 ? 11.437 -7.783 -21.238 1.00 73.38 84 MET A C 1
ATOM 656 O O . MET A 1 84 ? 12.646 -7.834 -20.997 1.00 73.38 84 MET A O 1
ATOM 660 N N . LYS A 1 85 ? 10.790 -8.806 -21.814 1.00 80.12 85 LYS A N 1
ATOM 661 C CA . LYS A 1 85 ? 11.412 -10.110 -22.099 1.00 80.12 85 LYS A CA 1
ATOM 662 C C . LYS A 1 85 ? 12.540 -9.992 -23.126 1.00 80.12 85 LYS A C 1
ATOM 664 O O . LYS A 1 85 ? 13.612 -10.568 -22.940 1.00 80.12 85 LYS A O 1
ATOM 669 N N . ARG A 1 86 ? 12.332 -9.195 -24.180 1.00 80.94 86 ARG A N 1
ATOM 670 C CA . ARG A 1 86 ? 13.337 -8.973 -25.231 1.00 80.94 86 ARG A CA 1
ATOM 671 C C . ARG A 1 86 ? 14.557 -8.224 -24.693 1.00 80.94 86 ARG A C 1
ATOM 673 O O . ARG A 1 86 ? 15.689 -8.620 -24.973 1.00 80.94 86 ARG A O 1
ATOM 680 N N . SER A 1 87 ? 14.333 -7.182 -23.894 1.00 88.94 87 SER A N 1
ATOM 681 C CA . SER A 1 87 ? 15.406 -6.399 -23.271 1.00 88.94 87 SER A CA 1
ATOM 682 C C . SER A 1 87 ? 16.237 -7.245 -22.307 1.00 88.94 87 SER A C 1
ATOM 684 O O . SER A 1 87 ? 17.467 -7.232 -22.389 1.00 88.94 87 SER A O 1
ATOM 686 N N . LEU A 1 88 ? 15.585 -8.060 -21.470 1.00 91.44 88 LEU A N 1
ATOM 687 C CA . LEU A 1 88 ? 16.265 -8.968 -20.546 1.00 91.44 88 LEU A CA 1
ATOM 688 C C . LEU A 1 88 ? 17.101 -10.017 -21.290 1.00 91.44 88 LEU A C 1
ATOM 690 O O . LEU A 1 88 ? 18.276 -10.209 -20.979 1.00 91.44 88 LEU A O 1
ATOM 694 N N . GLN A 1 89 ? 16.539 -10.643 -22.325 1.00 90.75 89 GLN A N 1
ATOM 695 C CA . GLN A 1 89 ? 17.261 -11.613 -23.147 1.00 90.75 89 GLN A CA 1
ATOM 696 C C . GLN A 1 89 ? 18.525 -11.000 -23.769 1.00 90.75 89 GLN A C 1
ATOM 698 O O . GLN A 1 89 ? 19.605 -11.591 -23.693 1.00 90.75 89 GLN A O 1
ATOM 703 N N . ARG A 1 90 ? 18.422 -9.796 -24.348 1.00 89.19 90 ARG A N 1
ATOM 704 C CA . ARG A 1 90 ? 19.576 -9.096 -24.937 1.00 89.19 90 ARG A CA 1
ATOM 705 C C . ARG A 1 90 ? 20.606 -8.687 -23.889 1.00 89.19 90 ARG A C 1
ATOM 707 O O . ARG A 1 90 ? 21.802 -8.806 -24.150 1.00 89.19 90 ARG A O 1
ATOM 714 N N . PHE A 1 91 ? 20.170 -8.245 -22.712 1.00 93.94 91 PHE A N 1
ATOM 715 C CA . PHE A 1 91 ? 21.065 -7.911 -21.605 1.00 93.94 91 PHE A CA 1
ATOM 716 C C . PHE A 1 91 ? 21.884 -9.127 -21.153 1.00 93.94 91 PHE A C 1
ATOM 718 O O . PHE A 1 91 ? 23.110 -9.039 -21.042 1.00 93.94 91 PHE A O 1
ATOM 725 N N . LEU A 1 92 ? 21.230 -10.276 -20.961 1.00 94.62 92 LEU A N 1
ATOM 726 C CA . LEU A 1 92 ? 21.889 -11.520 -20.561 1.00 94.62 92 LEU A CA 1
ATOM 727 C C . LEU A 1 92 ? 22.864 -12.019 -21.635 1.00 94.62 92 LEU A C 1
ATOM 729 O O . LEU A 1 92 ? 24.007 -12.345 -21.310 1.00 94.62 92 LEU A O 1
ATOM 733 N N . GLN A 1 93 ? 22.461 -11.996 -22.912 1.00 91.88 93 GLN A N 1
ATOM 734 C CA . GLN A 1 93 ? 23.343 -12.330 -24.038 1.00 91.88 93 GLN A CA 1
ATOM 735 C C . GLN A 1 93 ? 24.590 -11.431 -24.062 1.00 91.88 93 GLN A C 1
ATOM 737 O O . GLN A 1 93 ? 25.709 -11.939 -24.054 1.00 91.88 93 GLN A O 1
ATOM 742 N N . LYS A 1 94 ? 24.420 -10.102 -23.984 1.00 92.81 94 LYS A N 1
ATOM 743 C CA . LYS A 1 94 ? 25.541 -9.144 -23.940 1.00 92.81 94 LYS A CA 1
ATOM 744 C C . LYS A 1 94 ? 26.454 -9.349 -22.731 1.00 92.81 94 LYS A C 1
ATOM 746 O O . LYS A 1 94 ? 27.653 -9.108 -22.818 1.00 92.81 94 LYS A O 1
ATOM 751 N N . ARG A 1 95 ? 25.909 -9.736 -21.575 1.00 90.69 95 ARG A N 1
ATOM 752 C CA . ARG A 1 95 ? 26.706 -10.017 -20.371 1.00 90.69 95 ARG A CA 1
ATOM 753 C C . ARG A 1 95 ? 27.537 -11.290 -20.534 1.00 90.69 95 ARG A C 1
ATOM 755 O O . ARG A 1 95 ? 28.680 -11.301 -20.092 1.00 90.69 95 ARG A O 1
ATOM 762 N N . LYS A 1 96 ? 26.985 -12.332 -21.166 1.00 87.19 96 LYS A N 1
ATOM 763 C CA . LYS A 1 96 ? 27.709 -13.577 -21.462 1.00 87.19 96 LYS A CA 1
ATOM 764 C C . LYS A 1 96 ? 28.860 -13.330 -22.439 1.00 87.19 96 LYS A C 1
ATOM 766 O O . LYS A 1 96 ? 29.975 -13.731 -22.136 1.00 87.19 96 LYS A O 1
ATOM 771 N N . ILE A 1 97 ? 28.599 -12.596 -23.523 1.00 84.94 97 ILE A N 1
ATOM 772 C CA . ILE A 1 97 ? 29.609 -12.237 -24.533 1.00 84.94 97 ILE A CA 1
ATOM 773 C C . ILE A 1 97 ? 30.744 -11.434 -23.897 1.00 84.94 97 ILE A C 1
ATOM 775 O O . ILE A 1 97 ? 31.887 -11.848 -23.984 1.00 84.94 97 ILE A O 1
ATOM 779 N N . ARG A 1 98 ? 30.442 -10.372 -23.134 1.00 84.56 98 ARG A N 1
ATOM 780 C CA . ARG A 1 98 ? 31.485 -9.586 -22.446 1.00 84.56 98 ARG A CA 1
ATOM 781 C C . ARG A 1 98 ? 32.332 -10.411 -21.481 1.00 84.56 98 ARG A C 1
ATOM 783 O O . ARG A 1 98 ? 33.520 -10.161 -21.368 1.00 84.56 98 ARG A O 1
ATOM 790 N N . LYS A 1 99 ? 31.740 -11.377 -20.771 1.00 81.38 99 LYS A N 1
ATOM 791 C CA . LYS A 1 99 ? 32.504 -12.293 -19.908 1.00 81.38 99 LYS A CA 1
ATOM 792 C C . LYS A 1 99 ? 33.409 -13.231 -20.707 1.00 81.38 99 LYS A C 1
ATOM 794 O O . LYS A 1 99 ? 34.462 -13.595 -20.205 1.00 81.38 99 LYS A O 1
ATOM 799 N N . GLN A 1 100 ? 32.977 -13.642 -21.897 1.00 76.31 100 GLN A N 1
ATOM 800 C CA . GLN A 1 100 ? 33.754 -14.507 -22.778 1.00 76.31 100 GLN A CA 1
ATOM 801 C C . GLN A 1 100 ? 34.869 -13.709 -23.460 1.00 76.31 100 GLN A C 1
ATOM 803 O O . GLN A 1 100 ? 36.025 -14.039 -23.258 1.00 76.31 100 GLN A O 1
ATOM 808 N N . GLU A 1 101 ? 34.557 -12.607 -24.143 1.00 71.19 101 GLU A N 1
ATOM 809 C CA . GLU A 1 101 ? 35.525 -11.749 -24.849 1.00 71.19 101 GLU A CA 1
ATOM 810 C C . GLU A 1 101 ? 36.534 -11.051 -23.924 1.00 71.19 101 GLU A C 1
ATOM 812 O O . GLU A 1 101 ? 37.642 -10.748 -24.350 1.00 71.1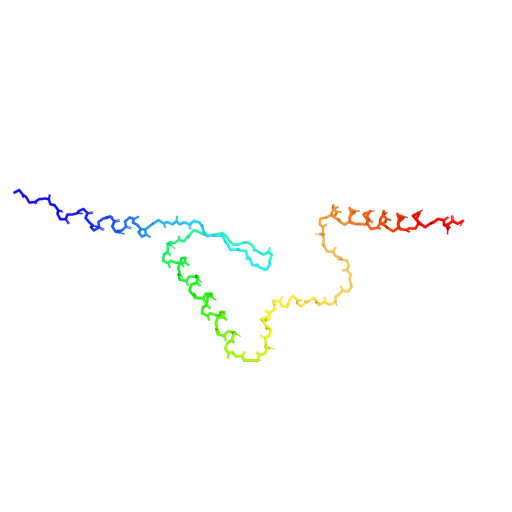9 101 GLU A O 1
ATOM 817 N N . ALA A 1 102 ? 36.194 -10.811 -22.651 1.00 69.38 102 ALA A N 1
ATOM 818 C CA . ALA A 1 102 ? 37.147 -10.281 -21.671 1.00 69.38 102 ALA A CA 1
ATOM 819 C C . ALA A 1 102 ? 38.161 -11.328 -21.170 1.00 69.38 102 ALA A C 1
ATOM 821 O O . ALA A 1 102 ? 39.044 -10.984 -20.385 1.00 69.38 102 ALA A O 1
ATOM 822 N N . SER A 1 103 ? 38.044 -12.595 -21.585 1.00 61.03 103 SER A N 1
ATOM 823 C CA . SER A 1 103 ? 39.089 -13.591 -21.358 1.00 61.03 103 SER A CA 1
ATOM 824 C C . SER A 1 103 ? 40.131 -13.494 -22.487 1.00 61.03 103 SER A C 1
ATOM 826 O O . SER A 1 103 ? 39.763 -13.693 -23.647 1.00 61.03 103 SER A O 1
ATOM 828 N N . PRO A 1 104 ? 41.421 -13.235 -22.186 1.00 67.44 104 PRO A N 1
ATOM 829 C CA . PRO A 1 104 ? 42.479 -13.001 -23.183 1.00 67.44 104 PRO A CA 1
ATOM 830 C C . PRO A 1 104 ? 42.794 -14.184 -24.115 1.00 67.44 104 PRO A C 1
ATOM 832 O O . PRO A 1 104 ? 43.632 -14.056 -25.001 1.00 67.44 104 PRO A O 1
ATOM 835 N N . TYR A 1 105 ? 42.151 -15.334 -23.907 1.00 63.38 105 TYR A N 1
ATOM 836 C CA . TYR A 1 105 ? 42.391 -16.576 -24.636 1.00 63.38 105 TYR A CA 1
ATOM 837 C C . TYR A 1 105 ? 41.061 -17.195 -25.074 1.00 63.38 105 TYR A C 1
ATOM 839 O O . TYR A 1 105 ? 40.640 -18.228 -24.562 1.00 63.38 105 TYR A O 1
ATOM 847 N N . ASN A 1 106 ? 40.368 -16.548 -26.006 1.00 59.88 106 ASN A N 1
ATOM 848 C CA . ASN A 1 106 ? 39.419 -17.253 -26.864 1.00 59.88 106 ASN A CA 1
ATOM 849 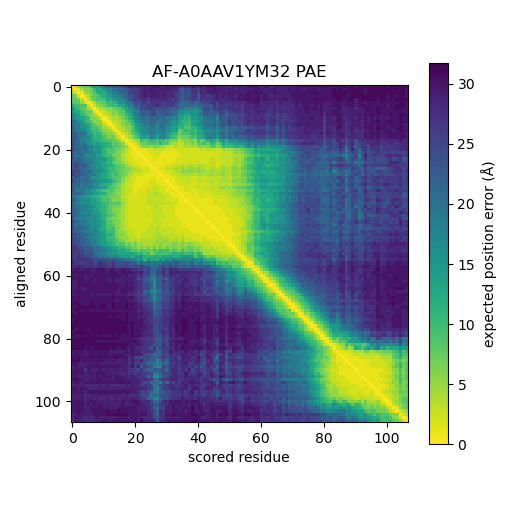C C . ASN A 1 106 ? 40.064 -17.265 -28.254 1.00 59.88 106 ASN A C 1
ATOM 851 O O . ASN A 1 106 ? 40.144 -16.216 -28.888 1.00 59.88 106 ASN A O 1
ATOM 855 N N . HIS A 1 107 ? 40.641 -18.407 -28.635 1.00 59.50 107 HIS A N 1
ATOM 856 C CA . HIS A 1 107 ? 41.110 -18.693 -29.996 1.00 59.50 107 HIS A CA 1
ATOM 857 C C . HIS A 1 107 ? 39.946 -19.222 -30.833 1.00 59.50 107 HIS A C 1
ATOM 859 O O . HIS A 1 107 ? 39.137 -19.993 -30.265 1.00 59.50 107 HIS A O 1
#

Organism: Lupinus luteus (NCBI:txid3873)

Mean predicted aligned error: 19.56 Å

InterPro domains:
  IPR010399 Tify domain [PF06200] (17-47)
  IPR010399 Tify domain [PS51320] (15-49)
  IPR010399 Tify domain [SM00979] (15-49)
  IPR018467 CO/COL/TOC1, conserved site [PF09425] (85-105)
  IPR040390 TIFY/JAZ family [PTHR33077] (14-106)

pLDDT: mean 72.21, std 19.22, range [39.59, 97.25]

Se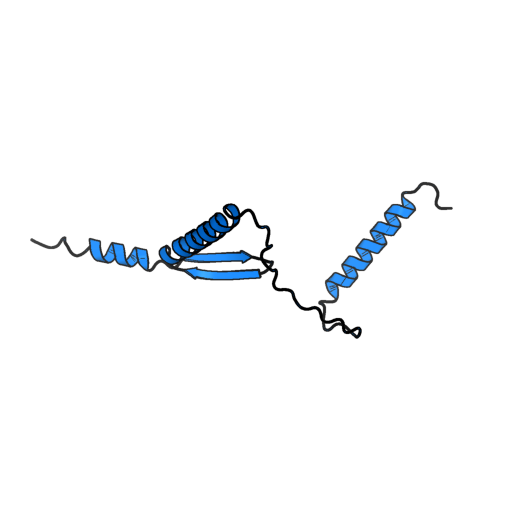quence (107 aa):
MEEACGSLQNQQQRQQEQHNTLTIFYDGKICVSDVTEFQAKSIILLAYKKMEERLKTPNGSEPSTPTVVESHSPLYTPATPLSMKRSLQRFLQKRKIRKQEASPYNH